Protein AF-A0A367YBI6-F1 (afdb_monomer)

Nearest PDB structures (foldseek):
  6e4q-assembly3_C  TM=6.231E-01  e=2.922E-01  Drosophila melanogaster
  6e4q-assembly1_A  TM=6.703E-01  e=4.943E-01  Drosophila melanogaster
  6e4r-assembly2_B  TM=6.337E-01  e=8.364E-01  Drosophila melanogaster
  6nqt-assembly3_F  TM=5.374E-01  e=5.210E-01  Homo sapiens
  8v9q-assembly1_B  TM=5.741E-01  e=9.292E-01  Mus musculus

Sequence (137 aa):
MLIKGTLNGERVTFVVVEEAIHLSNGIDDLHASKFTINHQGILENRYKYVGYKDDLMVLVQSRDEAISRWLLSGDRLYLQLQPRRIHFYDCLGQVSLTEQDECNEIMDIVITNSFELYPNTLDPTQPMVVSGALDEG

Mean predicted aligned error: 9.47 Å

pLDDT: mean 85.17, std 14.44, range [42.56, 97.75]

Solvent-accessible surface area (backbone atoms only — not comparable to full-atom values): 8093 Å² total; per-residue (Å²): 49,36,48,32,28,29,47,100,88,39,63,31,32,42,33,70,56,98,43,42,33,26,64,39,70,85,68,49,83,87,77,43,37,57,37,49,68,48,101,76,16,31,38,30,46,94,89,30,25,37,18,71,53,95,72,28,37,26,54,31,83,49,72,89,58,29,50,65,37,43,43,78,59,92,51,42,59,31,40,76,94,42,98,52,79,68,58,41,21,38,50,91,54,32,33,18,73,57,93,52,91,90,39,43,71,44,38,79,64,44,42,46,73,71,77,74,73,70,76,75,86,70,57,88,89,52,82,84,83,83,85,78,85,78,82,90,124

Secondary structure (DSSP, 8-state):
-EEEEEETTEEEEEEEETTEEEEEES--TTTSPPEEE-TTS-EEETTEEEEEETTEEEEES-GGGBPP-EEEETTEEEETTEEEEPPEEEETTEEESS--TT-EEEEEEEEE---------S-TTSPP---------

Structure (mmCIF, N/CA/C/O backbone):
data_AF-A0A367YBI6-F1
#
_entry.id   AF-A0A367YBI6-F1
#
loop_
_atom_site.group_PDB
_atom_site.id
_atom_site.type_symbol
_atom_site.label_atom_id
_atom_site.label_alt_id
_atom_site.label_comp_id
_atom_site.label_asym_id
_atom_site.label_entity_id
_atom_site.label_seq_id
_atom_site.pdbx_PDB_ins_code
_atom_site.Cartn_x
_atom_site.Cartn_y
_atom_site.Cartn_z
_atom_site.occupancy
_atom_site.B_iso_or_equiv
_atom_site.auth_seq_id
_atom_site.auth_comp_id
_atom_site.auth_asym_id
_atom_site.auth_atom_id
_atom_site.pdbx_PDB_model_num
ATOM 1 N N . MET A 1 1 ? 2.413 -6.679 8.882 1.00 90.62 1 MET A N 1
ATOM 2 C CA . MET A 1 1 ? 2.544 -7.308 7.553 1.00 90.62 1 MET A CA 1
ATOM 3 C C . MET A 1 1 ? 3.395 -6.447 6.638 1.00 90.62 1 MET A C 1
ATOM 5 O O . MET A 1 1 ? 3.359 -5.226 6.745 1.00 90.62 1 MET A O 1
ATOM 9 N N . LEU A 1 2 ? 4.162 -7.092 5.769 1.00 92.62 2 LEU A N 1
ATOM 10 C CA . LEU A 1 2 ? 4.959 -6.489 4.706 1.00 92.62 2 LEU A CA 1
ATOM 11 C C . LEU A 1 2 ? 4.247 -6.727 3.380 1.00 92.62 2 LEU A C 1
ATOM 13 O O . LEU A 1 2 ? 3.705 -7.813 3.186 1.00 92.62 2 LEU A O 1
ATOM 17 N N . ILE A 1 3 ? 4.268 -5.740 2.488 1.00 93.44 3 ILE A N 1
ATOM 18 C CA . ILE A 1 3 ? 3.690 -5.846 1.146 1.00 93.44 3 ILE A CA 1
ATOM 19 C C . ILE A 1 3 ? 4.829 -5.684 0.145 1.00 93.44 3 ILE A C 1
ATOM 21 O O . ILE A 1 3 ? 5.570 -4.698 0.181 1.00 93.44 3 ILE A O 1
ATOM 25 N N . LYS A 1 4 ? 5.001 -6.689 -0.707 1.00 94.25 4 LYS A N 1
ATOM 26 C CA . LYS A 1 4 ? 6.028 -6.740 -1.746 1.00 94.25 4 LYS A CA 1
ATOM 27 C C . LYS A 1 4 ? 5.386 -7.150 -3.057 1.00 94.25 4 LYS A C 1
ATOM 29 O O . LYS A 1 4 ? 4.344 -7.794 -3.042 1.00 94.25 4 LYS A O 1
ATOM 34 N N . GLY A 1 5 ? 6.023 -6.818 -4.164 1.00 94.19 5 GLY A N 1
ATOM 35 C CA . GLY A 1 5 ? 5.578 -7.211 -5.493 1.00 94.19 5 GLY A CA 1
ATOM 36 C C . GLY A 1 5 ? 6.731 -7.254 -6.479 1.00 94.19 5 GLY A C 1
ATOM 37 O O . GLY A 1 5 ? 7.902 -7.196 -6.091 1.00 94.19 5 GLY A O 1
ATOM 38 N N . THR A 1 6 ? 6.377 -7.331 -7.752 1.00 96.12 6 THR A N 1
ATOM 39 C CA . THR A 1 6 ? 7.295 -7.328 -8.883 1.00 96.12 6 THR A CA 1
ATOM 40 C C . THR A 1 6 ? 6.866 -6.255 -9.873 1.00 96.12 6 THR A C 1
ATOM 42 O O . THR A 1 6 ? 5.723 -6.245 -10.321 1.00 96.12 6 THR A O 1
ATOM 45 N N . LEU A 1 7 ? 7.783 -5.365 -10.234 1.00 96.25 7 LEU A N 1
ATOM 46 C CA . LEU A 1 7 ? 7.572 -4.311 -11.220 1.00 96.25 7 LEU A CA 1
ATOM 47 C C . LEU A 1 7 ? 8.681 -4.412 -12.265 1.00 96.25 7 LEU A C 1
ATOM 49 O O . LEU A 1 7 ? 9.855 -4.423 -11.909 1.00 96.25 7 LEU A O 1
ATOM 53 N N . ASN A 1 8 ? 8.325 -4.530 -13.547 1.00 93.06 8 ASN A N 1
ATOM 54 C CA . ASN A 1 8 ? 9.295 -4.666 -14.647 1.00 93.06 8 ASN A CA 1
ATOM 55 C C . ASN A 1 8 ? 10.344 -5.783 -14.431 1.00 93.06 8 ASN A C 1
ATOM 57 O O . ASN A 1 8 ? 11.489 -5.670 -14.860 1.00 93.06 8 ASN A O 1
ATOM 61 N N . GLY A 1 9 ? 9.951 -6.872 -13.760 1.00 92.81 9 GLY A N 1
ATOM 62 C CA . GLY A 1 9 ? 10.827 -8.007 -13.440 1.00 92.81 9 GLY A CA 1
ATOM 63 C C . GLY A 1 9 ? 11.709 -7.821 -12.199 1.00 92.81 9 GLY A C 1
ATOM 64 O O . GLY A 1 9 ? 12.430 -8.746 -11.830 1.00 92.81 9 GLY A O 1
ATOM 65 N N . GLU A 1 10 ? 11.634 -6.673 -11.526 1.00 94.69 10 GLU A N 1
ATOM 66 C CA . GLU A 1 10 ? 12.373 -6.392 -10.298 1.00 94.69 10 GLU A CA 1
ATOM 67 C C . GLU A 1 10 ? 11.475 -6.475 -9.066 1.00 94.69 10 GLU A C 1
ATOM 69 O O . GLU A 1 10 ? 10.308 -6.082 -9.084 1.00 94.69 10 GLU A O 1
ATOM 74 N N . ARG A 1 11 ? 12.031 -6.974 -7.958 1.00 94.75 11 ARG A N 1
ATOM 75 C CA . ARG A 1 11 ? 11.308 -7.048 -6.689 1.00 94.75 11 ARG A CA 1
ATOM 76 C C . ARG A 1 11 ? 11.222 -5.666 -6.042 1.00 94.75 11 ARG A C 1
ATOM 78 O O . ARG A 1 11 ? 12.246 -5.099 -5.664 1.00 94.75 11 ARG A O 1
ATOM 85 N N . VAL A 1 12 ? 9.994 -5.212 -5.812 1.00 95.88 12 VAL A N 1
ATOM 86 C CA . VAL A 1 12 ? 9.663 -3.955 -5.129 1.00 95.88 12 VAL A CA 1
ATOM 87 C C . VAL A 1 12 ? 9.076 -4.223 -3.745 1.00 95.88 12 VAL A C 1
ATOM 89 O O . VAL A 1 12 ? 8.345 -5.193 -3.525 1.00 95.88 12 VAL A O 1
ATOM 92 N N . THR A 1 13 ? 9.365 -3.333 -2.802 1.00 95.31 13 THR A N 1
ATOM 93 C CA . THR A 1 13 ? 8.780 -3.323 -1.458 1.00 95.31 13 THR A CA 1
ATOM 94 C C . THR A 1 13 ? 8.024 -2.020 -1.241 1.00 95.31 13 THR A C 1
ATOM 96 O O . THR A 1 13 ? 8.523 -0.949 -1.583 1.00 95.31 13 THR A O 1
ATOM 99 N N . PHE A 1 14 ? 6.838 -2.106 -0.639 1.00 95.56 14 PHE A N 1
ATOM 100 C CA . PHE A 1 14 ? 6.033 -0.936 -0.310 1.00 95.56 14 PHE A CA 1
ATOM 101 C C . PHE A 1 14 ? 6.656 -0.228 0.894 1.00 95.56 14 PHE A C 1
ATOM 103 O O . PHE A 1 14 ? 6.871 -0.835 1.952 1.00 95.56 14 PHE A O 1
AT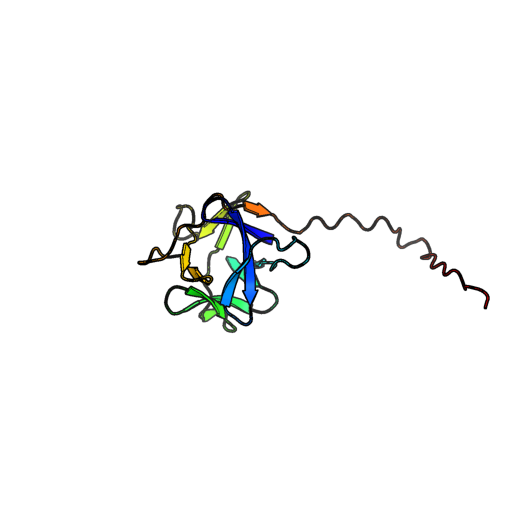OM 110 N N . VAL A 1 15 ? 6.925 1.064 0.743 1.00 95.94 15 VAL A N 1
ATOM 111 C CA . VAL A 1 15 ? 7.495 1.914 1.787 1.00 95.94 15 VAL A CA 1
ATOM 112 C C . VAL A 1 15 ? 6.728 3.216 1.917 1.00 95.94 15 VAL A C 1
ATOM 114 O O . VAL A 1 15 ? 6.200 3.747 0.955 1.00 95.94 15 VAL A O 1
ATOM 117 N N . VAL A 1 16 ? 6.657 3.733 3.131 1.00 96.31 16 VAL A N 1
ATOM 118 C CA . VAL A 1 16 ? 6.038 5.012 3.447 1.00 96.31 16 VAL A CA 1
ATOM 119 C C . VAL A 1 16 ? 7.142 6.046 3.550 1.00 96.31 16 VAL A C 1
ATOM 121 O O . VAL A 1 16 ? 8.036 5.915 4.391 1.00 96.31 16 VAL A O 1
ATOM 124 N N . VAL A 1 17 ? 7.040 7.085 2.730 1.00 94.62 17 VAL A N 1
ATOM 125 C CA . VAL A 1 17 ? 7.878 8.280 2.817 1.00 94.62 17 VAL 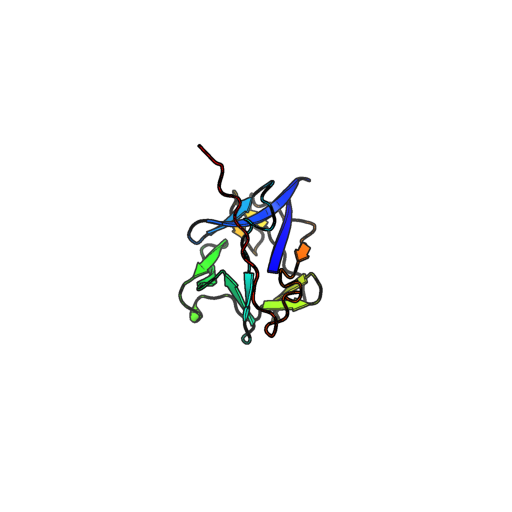A CA 1
ATOM 126 C C . VAL A 1 17 ? 6.944 9.443 3.111 1.00 94.62 17 VAL A C 1
ATOM 128 O O . VAL A 1 17 ? 6.036 9.723 2.336 1.00 94.62 17 VAL A O 1
ATOM 131 N N . GLU A 1 18 ? 7.136 10.069 4.274 1.00 93.06 18 GLU A N 1
ATOM 132 C CA . GLU A 1 18 ? 6.226 11.078 4.832 1.00 93.06 18 GLU A CA 1
ATOM 133 C C . GLU A 1 18 ? 4.788 10.553 4.992 1.00 93.06 18 GLU A C 1
ATOM 135 O O . GLU A 1 18 ? 4.457 9.929 6.006 1.00 93.06 18 GLU A O 1
ATOM 140 N N . GLU A 1 19 ? 3.938 10.799 3.997 1.00 95.38 19 GLU A N 1
ATOM 141 C CA . GLU A 1 19 ? 2.540 10.368 3.944 1.00 95.38 19 GLU A CA 1
ATOM 142 C C . GLU A 1 19 ? 2.209 9.588 2.669 1.00 95.38 19 GLU A C 1
ATOM 144 O O . GLU A 1 19 ? 1.134 9.009 2.586 1.00 95.38 19 GLU A O 1
ATOM 149 N N . ALA A 1 20 ? 3.110 9.518 1.693 1.00 96.06 20 ALA A N 1
ATOM 150 C CA . ALA A 1 20 ? 2.879 8.778 0.462 1.00 96.06 20 ALA A CA 1
ATOM 151 C C . ALA A 1 20 ? 3.373 7.332 0.588 1.00 96.06 20 ALA A C 1
ATOM 153 O O . ALA A 1 20 ? 4.351 7.039 1.289 1.00 96.06 20 ALA A O 1
ATOM 154 N N . ILE A 1 21 ? 2.688 6.416 -0.097 1.00 97.00 21 ILE A N 1
ATOM 155 C CA . ILE A 1 21 ? 3.123 5.026 -0.222 1.00 97.00 21 ILE A CA 1
ATOM 156 C C . ILE A 1 21 ? 3.871 4.890 -1.546 1.00 97.00 21 ILE A C 1
ATOM 158 O O . ILE A 1 21 ? 3.298 5.052 -2.618 1.00 97.00 21 ILE A O 1
ATOM 162 N N . HIS A 1 22 ? 5.156 4.582 -1.443 1.00 96.50 22 HIS A N 1
ATOM 163 C CA . HIS A 1 22 ? 6.100 4.438 -2.537 1.00 96.50 22 HIS A CA 1
ATOM 164 C C . HIS A 1 22 ? 6.559 2.993 -2.716 1.00 96.50 22 HIS A C 1
ATOM 166 O O . HIS A 1 22 ? 6.393 2.143 -1.834 1.00 96.50 22 HIS A O 1
ATOM 172 N N . LEU A 1 23 ? 7.216 2.739 -3.844 1.00 95.31 23 LEU A N 1
ATOM 173 C CA . LEU A 1 23 ? 7.951 1.507 -4.100 1.00 95.31 23 LEU A CA 1
ATOM 174 C C . LEU A 1 23 ? 9.451 1.723 -3.939 1.00 95.31 23 LEU A C 1
ATOM 176 O O . LEU A 1 23 ? 9.997 2.763 -4.300 1.00 95.31 23 LEU A O 1
ATOM 180 N N . SER A 1 24 ? 10.132 0.716 -3.402 1.00 94.69 24 SER A N 1
ATOM 181 C CA . SER A 1 24 ? 11.583 0.729 -3.285 1.00 94.69 24 SER A CA 1
ATOM 182 C C . SER A 1 24 ? 12.192 -0.634 -3.584 1.00 94.69 24 SER A C 1
ATOM 184 O O . SER A 1 24 ? 11.669 -1.671 -3.162 1.00 94.69 24 SER A O 1
ATOM 186 N N . ASN A 1 25 ? 13.329 -0.612 -4.279 1.00 93.06 25 ASN A N 1
ATOM 187 C CA . ASN A 1 25 ? 14.092 -1.795 -4.656 1.00 93.06 25 ASN A CA 1
ATOM 188 C C . ASN A 1 25 ? 15.194 -2.056 -3.627 1.00 93.06 25 ASN A C 1
ATOM 190 O O . ASN A 1 25 ? 15.879 -1.137 -3.181 1.00 93.06 25 ASN A O 1
ATOM 194 N N . GLY A 1 26 ? 15.382 -3.323 -3.255 1.00 85.81 26 GLY A N 1
ATOM 195 C CA . GLY A 1 26 ? 16.498 -3.744 -2.397 1.00 85.81 26 GLY A CA 1
ATOM 196 C C . GLY A 1 26 ? 16.372 -3.397 -0.909 1.00 85.81 26 GLY A C 1
ATOM 197 O O . GLY A 1 26 ? 17.319 -3.628 -0.163 1.00 85.81 26 GLY A O 1
ATOM 198 N N . ILE A 1 27 ? 15.223 -2.885 -0.453 1.00 89.75 27 ILE A N 1
ATOM 199 C CA . ILE A 1 27 ? 14.963 -2.689 0.979 1.00 89.75 27 ILE A CA 1
ATOM 200 C C . ILE A 1 27 ? 14.684 -4.033 1.656 1.00 89.75 27 ILE A C 1
ATOM 202 O O . ILE A 1 27 ? 13.817 -4.799 1.222 1.00 89.75 27 ILE A O 1
ATOM 206 N N . ASP A 1 28 ? 15.406 -4.294 2.745 1.00 87.88 28 ASP A N 1
ATOM 207 C CA . ASP A 1 28 ? 15.174 -5.456 3.595 1.00 87.88 28 ASP A CA 1
ATOM 208 C C . ASP A 1 28 ? 13.897 -5.323 4.448 1.00 87.88 28 ASP A C 1
ATOM 210 O O . ASP A 1 28 ? 13.320 -4.252 4.651 1.00 87.88 28 ASP A O 1
ATOM 214 N N . ASP A 1 29 ? 13.449 -6.453 4.981 1.00 88.94 29 ASP A N 1
ATOM 215 C CA . ASP A 1 29 ? 12.219 -6.584 5.763 1.00 88.94 29 ASP A CA 1
ATOM 216 C C . ASP A 1 29 ? 12.256 -5.762 7.067 1.00 88.94 29 ASP A C 1
ATOM 218 O O . ASP A 1 29 ? 11.215 -5.295 7.550 1.00 88.94 29 ASP A O 1
ATOM 222 N N . LEU A 1 30 ? 13.453 -5.539 7.624 1.00 85.75 30 LEU A N 1
ATOM 223 C CA . LEU A 1 30 ? 13.660 -4.754 8.839 1.00 85.75 30 LEU A CA 1
ATOM 224 C C . LEU A 1 30 ? 13.458 -3.258 8.584 1.00 85.75 30 LEU A C 1
ATOM 226 O O . LEU A 1 30 ? 12.926 -2.575 9.461 1.00 85.75 30 LEU A O 1
ATOM 230 N N . HIS A 1 31 ? 13.774 -2.754 7.395 1.00 87.25 31 HIS A N 1
ATOM 231 C CA . HIS A 1 31 ? 13.618 -1.344 7.025 1.00 87.25 31 HIS A CA 1
ATOM 232 C C . HIS A 1 31 ? 12.333 -1.053 6.234 1.00 87.25 31 HIS A C 1
ATOM 234 O O . HIS A 1 31 ? 11.881 0.090 6.199 1.00 87.25 31 HIS A O 1
ATOM 240 N N . ALA A 1 32 ? 11.682 -2.078 5.684 1.00 90.44 32 ALA A N 1
ATOM 241 C CA . ALA A 1 32 ? 10.410 -1.964 4.972 1.00 90.44 32 ALA A CA 1
ATOM 242 C C . ALA A 1 32 ? 9.276 -1.365 5.826 1.00 90.44 32 ALA A C 1
ATOM 244 O O . ALA A 1 32 ? 9.295 -1.427 7.059 1.00 90.44 32 ALA A O 1
ATOM 245 N N . SER A 1 33 ? 8.230 -0.825 5.199 1.00 94.62 33 SER A N 1
ATOM 246 C CA . SER A 1 33 ? 7.056 -0.360 5.942 1.00 94.62 33 SER A CA 1
ATOM 247 C C . SER A 1 33 ? 6.174 -1.517 6.400 1.00 94.62 33 SER A C 1
ATOM 249 O O . SER A 1 33 ? 5.883 -2.443 5.646 1.00 94.62 33 SER A O 1
ATOM 251 N N . LYS A 1 34 ? 5.741 -1.458 7.666 1.00 93.19 34 LYS A N 1
ATOM 252 C CA . LYS A 1 34 ? 4.891 -2.475 8.287 1.00 93.19 34 LYS A CA 1
ATOM 253 C C . LYS A 1 34 ? 3.471 -1.953 8.366 1.00 93.19 34 LYS A C 1
ATOM 255 O O . LYS A 1 34 ? 3.222 -0.934 9.005 1.00 93.19 34 LYS A O 1
ATOM 260 N N . PHE A 1 35 ? 2.567 -2.700 7.758 1.00 94.00 35 PHE A N 1
ATOM 261 C CA . PHE A 1 35 ? 1.145 -2.419 7.772 1.00 94.00 35 PHE A CA 1
ATOM 262 C C . PHE A 1 35 ? 0.408 -3.358 8.727 1.00 94.00 35 PHE A C 1
ATOM 264 O O . PHE A 1 35 ? 0.870 -4.470 9.003 1.00 94.00 35 PHE A O 1
ATOM 271 N N . THR A 1 36 ? -0.748 -2.945 9.218 1.00 93.56 36 THR A N 1
ATOM 272 C CA . THR A 1 36 ? -1.663 -3.776 10.013 1.00 93.56 36 THR A CA 1
ATOM 273 C C . THR 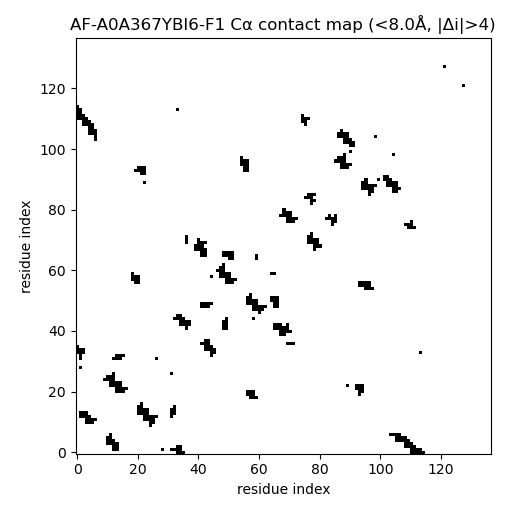A 1 36 ? -3.086 -3.560 9.536 1.00 93.56 36 THR A C 1
ATOM 275 O O . THR A 1 36 ? -3.396 -2.505 9.003 1.00 93.56 36 THR A O 1
ATOM 278 N N . ILE A 1 37 ? -3.959 -4.551 9.703 1.00 92.00 37 ILE A N 1
ATOM 279 C CA . ILE A 1 37 ? -5.401 -4.343 9.547 1.00 92.00 37 ILE A CA 1
ATOM 280 C C . ILE A 1 37 ? -6.009 -4.394 10.940 1.00 92.00 37 ILE A C 1
ATOM 282 O O . ILE A 1 37 ? -5.818 -5.376 11.658 1.00 92.00 37 ILE A O 1
ATOM 286 N N . ASN A 1 38 ? -6.710 -3.335 11.333 1.00 91.00 38 ASN A N 1
ATOM 287 C CA . ASN A 1 38 ? -7.362 -3.284 12.635 1.00 91.00 38 ASN A CA 1
ATOM 288 C C . ASN A 1 38 ? -8.677 -4.087 12.657 1.00 91.00 38 ASN A C 1
ATOM 290 O O . ASN A 1 38 ? -9.166 -4.573 11.637 1.00 91.00 38 ASN A O 1
ATOM 294 N N . HIS A 1 39 ? -9.295 -4.191 13.835 1.00 88.62 39 HIS A N 1
ATOM 295 C CA . HIS A 1 39 ? -10.552 -4.925 14.039 1.00 88.62 39 HIS A CA 1
ATOM 296 C C . HIS A 1 39 ? -11.749 -4.387 13.229 1.00 88.62 39 HIS A C 1
ATOM 298 O O . HIS A 1 39 ? -12.768 -5.063 13.126 1.00 88.62 39 HIS A O 1
ATOM 304 N N . GLN A 1 40 ? -11.644 -3.182 12.663 1.00 90.06 40 GLN A N 1
ATOM 305 C CA . GLN A 1 40 ? -12.664 -2.567 11.810 1.00 90.06 40 GLN A CA 1
ATOM 306 C C . GLN A 1 40 ? -12.368 -2.754 10.315 1.00 90.06 40 GLN A C 1
ATOM 308 O O . GLN A 1 40 ? -13.081 -2.209 9.472 1.00 90.06 40 GLN A O 1
ATOM 313 N N . GLY A 1 41 ? -11.320 -3.508 9.969 1.00 91.31 41 GLY A N 1
ATOM 314 C CA . GLY A 1 41 ? -10.910 -3.718 8.587 1.00 91.31 41 GLY A CA 1
ATOM 315 C C . GLY A 1 41 ? -10.258 -2.482 7.973 1.00 91.31 41 GLY A C 1
ATOM 316 O O . GLY A 1 41 ? -10.441 -2.228 6.790 1.00 91.31 41 GLY A O 1
ATOM 317 N N . ILE A 1 42 ? -9.555 -1.658 8.748 1.00 94.88 42 ILE A N 1
ATOM 318 C CA . ILE A 1 42 ? -8.822 -0.505 8.210 1.00 94.88 42 ILE A CA 1
ATOM 319 C C . ILE A 1 42 ? -7.342 -0.850 8.160 1.00 94.88 42 ILE A C 1
ATOM 321 O O . ILE A 1 42 ? -6.784 -1.329 9.148 1.00 94.88 42 ILE A O 1
ATOM 325 N N . LEU A 1 43 ? -6.734 -0.619 6.997 1.00 94.69 43 LEU A N 1
ATOM 326 C CA . LEU A 1 43 ? -5.305 -0.775 6.787 1.00 94.69 43 LEU A CA 1
ATOM 327 C C . LEU A 1 43 ? -4.566 0.414 7.412 1.00 94.69 43 LEU A C 1
ATOM 329 O O . LEU A 1 43 ? -4.913 1.567 7.179 1.00 94.69 43 LEU A O 1
ATOM 333 N N . GLU A 1 44 ? -3.547 0.130 8.206 1.00 95.56 44 GLU A N 1
ATOM 334 C CA . GLU A 1 44 ? -2.829 1.089 9.038 1.00 95.56 44 GLU A CA 1
ATOM 335 C C . GLU A 1 44 ? -1.326 0.980 8.818 1.00 95.56 44 GLU A C 1
ATOM 337 O O . GLU A 1 44 ? -0.802 -0.092 8.513 1.00 95.56 44 GLU A O 1
ATOM 342 N N . ASN A 1 45 ? -0.626 2.089 9.044 1.00 95.12 45 ASN A N 1
ATOM 343 C CA . ASN A 1 45 ? 0.821 2.128 9.190 1.00 95.12 45 ASN A CA 1
ATOM 344 C C . ASN A 1 45 ? 1.168 2.994 10.408 1.00 95.12 45 ASN A C 1
ATOM 346 O O . ASN A 1 45 ? 0.914 4.201 10.426 1.00 95.12 45 ASN A O 1
ATOM 350 N N . ARG A 1 46 ? 1.738 2.369 11.446 1.00 89.88 46 ARG A N 1
ATOM 351 C CA . ARG A 1 46 ? 2.002 2.985 12.760 1.00 89.88 46 ARG A CA 1
ATOM 352 C C . ARG A 1 46 ? 0.741 3.589 13.397 1.00 89.88 46 ARG A C 1
ATOM 354 O O . ARG A 1 46 ? -0.031 2.855 13.995 1.00 89.88 46 ARG A O 1
ATOM 361 N N . TYR A 1 47 ? 0.559 4.906 13.291 1.00 91.25 47 TYR A N 1
ATOM 362 C CA . TYR A 1 47 ? -0.531 5.666 13.919 1.00 91.25 47 TYR A CA 1
ATOM 363 C C . TYR A 1 47 ? -1.454 6.340 12.895 1.00 91.25 47 TYR A C 1
ATOM 365 O O . TYR A 1 47 ? -2.285 7.160 13.273 1.00 91.25 47 TYR A O 1
ATOM 373 N N . LYS A 1 48 ? -1.279 6.028 11.607 1.00 96.69 48 LYS A N 1
ATOM 374 C CA . LYS A 1 48 ? -2.070 6.575 10.504 1.00 96.69 48 LYS A CA 1
ATOM 375 C C . LYS A 1 48 ? -2.804 5.466 9.765 1.00 96.69 48 LYS A C 1
ATOM 377 O O . LYS A 1 48 ? -2.426 4.293 9.836 1.00 96.69 48 LYS A O 1
ATOM 382 N N . TYR A 1 49 ? -3.815 5.868 9.013 1.00 97.25 49 TYR A N 1
ATOM 383 C CA . TYR A 1 49 ? -4.648 4.980 8.214 1.00 97.25 49 TYR A CA 1
ATOM 384 C C . TYR A 1 49 ? -4.300 5.111 6.737 1.00 97.25 49 TYR A C 1
ATOM 386 O O . TYR A 1 49 ? -3.882 6.174 6.297 1.00 97.25 49 TYR A O 1
ATOM 394 N N . VAL A 1 50 ? -4.488 4.052 5.960 1.00 96.50 50 VAL A N 1
ATOM 395 C CA . VAL A 1 50 ? -4.358 4.115 4.504 1.00 96.50 50 VAL A CA 1
ATOM 396 C C . VAL A 1 50 ? -5.661 4.647 3.914 1.00 96.50 50 VAL A C 1
ATOM 398 O O . VAL A 1 50 ? -6.720 4.031 4.054 1.00 96.50 50 VAL A O 1
ATOM 401 N N . GLY A 1 51 ? -5.569 5.806 3.277 1.00 95.81 51 GLY A N 1
ATOM 402 C CA . GLY A 1 51 ? -6.641 6.496 2.577 1.00 95.81 51 GLY A CA 1
ATOM 403 C C . GLY A 1 51 ? -6.373 6.591 1.079 1.00 95.81 51 GLY A C 1
ATOM 404 O O . GLY A 1 51 ? -5.495 5.915 0.533 1.00 95.81 51 GLY A O 1
ATOM 405 N N . TYR A 1 52 ? -7.141 7.459 0.430 1.00 91.75 52 TYR A N 1
ATOM 406 C CA . TYR A 1 52 ? -7.029 7.734 -0.995 1.00 91.75 52 TYR A CA 1
ATOM 407 C C . TYR A 1 52 ? -7.067 9.236 -1.244 1.00 91.75 52 TYR A C 1
ATOM 409 O O . TYR A 1 52 ? -7.955 9.921 -0.733 1.00 91.75 52 TYR A O 1
ATOM 417 N N . LYS A 1 53 ? -6.118 9.750 -2.025 1.00 92.81 53 LYS A N 1
ATOM 418 C CA . LYS A 1 53 ? -6.091 11.153 -2.437 1.00 92.81 53 LYS A CA 1
ATOM 419 C C . LYS A 1 53 ? -5.528 11.255 -3.843 1.00 92.81 53 LYS A C 1
ATOM 421 O O . LYS A 1 53 ? -4.460 10.715 -4.092 1.00 92.81 53 LYS A O 1
ATOM 426 N N . ASP A 1 54 ? -6.247 11.950 -4.724 1.00 89.62 54 ASP A N 1
ATOM 427 C CA . ASP A 1 54 ? -5.851 12.153 -6.125 1.00 89.62 54 ASP A CA 1
ATOM 428 C C . ASP A 1 54 ? -5.450 10.836 -6.809 1.00 89.62 54 ASP A C 1
ATOM 430 O O . ASP A 1 54 ? -4.426 10.741 -7.473 1.00 89.62 54 ASP A O 1
ATOM 434 N N . ASP A 1 55 ? -6.251 9.796 -6.576 1.00 90.56 55 ASP A N 1
ATOM 435 C CA . ASP A 1 55 ? -6.033 8.434 -7.058 1.00 90.56 55 ASP A CA 1
ATOM 436 C C . ASP A 1 55 ? -4.780 7.698 -6.547 1.00 90.56 55 ASP A C 1
ATOM 438 O O . ASP A 1 55 ? -4.408 6.639 -7.050 1.00 90.56 55 ASP A O 1
ATOM 442 N N . LEU A 1 56 ? -4.149 8.204 -5.492 1.00 94.88 56 LEU A N 1
ATOM 443 C CA . LEU A 1 56 ? -2.961 7.611 -4.889 1.00 94.88 56 LEU A CA 1
ATOM 444 C C . LEU A 1 56 ? -3.248 7.141 -3.464 1.00 94.88 56 LEU A C 1
ATOM 446 O O . LEU A 1 56 ? -4.022 7.737 -2.706 1.00 94.88 56 LEU A O 1
ATOM 450 N N . MET A 1 57 ? -2.598 6.044 -3.085 1.00 95.75 57 MET A N 1
ATOM 451 C CA . MET A 1 57 ? -2.612 5.540 -1.722 1.00 95.75 57 MET A CA 1
ATOM 452 C C . MET A 1 57 ? -1.729 6.420 -0.840 1.00 95.75 57 MET A C 1
ATOM 454 O O . MET A 1 57 ? -0.517 6.532 -1.039 1.00 95.75 57 MET A O 1
ATOM 458 N N . VAL A 1 58 ? -2.339 6.994 0.191 1.00 97.31 58 VAL A N 1
ATOM 459 C CA . VAL A 1 58 ? -1.673 7.898 1.135 1.00 97.31 58 VAL A CA 1
ATOM 460 C C . VAL A 1 58 ? -2.010 7.526 2.573 1.00 97.31 58 VAL A C 1
ATOM 462 O O . VAL A 1 58 ? -2.993 6.835 2.843 1.00 97.31 58 VAL A O 1
ATOM 465 N N . LEU A 1 59 ? -1.200 7.989 3.516 1.00 97.75 59 LEU A N 1
ATOM 466 C CA . LEU A 1 59 ? -1.488 7.923 4.936 1.00 97.75 59 LEU A CA 1
ATOM 467 C C . LEU A 1 59 ? -2.279 9.151 5.375 1.00 97.75 59 LEU A C 1
ATOM 469 O O . LEU A 1 59 ? -1.808 10.278 5.259 1.00 97.75 59 LEU A O 1
ATOM 473 N N . VAL A 1 60 ? -3.443 8.915 5.965 1.00 97.25 60 VAL A N 1
ATOM 474 C CA . VAL A 1 60 ? -4.339 9.939 6.506 1.00 97.25 60 VAL A CA 1
ATOM 475 C C . VAL A 1 60 ? -4.416 9.848 8.028 1.00 97.25 60 VAL A C 1
ATOM 477 O O . VAL A 1 60 ? -4.217 8.786 8.628 1.00 97.25 60 VAL A O 1
ATOM 480 N N . GLN A 1 61 ? -4.694 10.984 8.668 1.00 95.50 61 GLN A N 1
ATOM 481 C CA . GLN A 1 61 ? -4.824 11.075 10.127 1.00 95.50 61 GLN A CA 1
ATOM 482 C C . GLN A 1 61 ? -6.227 10.705 10.606 1.00 95.50 61 GLN A C 1
ATOM 484 O O . GLN A 1 61 ? -6.388 10.120 11.677 1.00 95.50 61 GLN A O 1
ATOM 489 N N . SER A 1 62 ? -7.248 11.062 9.826 1.00 94.56 62 SER A N 1
ATOM 490 C CA . SER A 1 62 ? -8.634 10.779 10.172 1.00 94.56 62 SER A CA 1
ATOM 491 C C . SER A 1 62 ? -9.026 9.382 9.721 1.00 94.56 62 SER A C 1
ATOM 493 O O . SER A 1 62 ? -8.746 8.967 8.598 1.00 94.56 62 SER A O 1
ATOM 495 N N . ARG A 1 63 ? -9.743 8.669 10.589 1.00 93.12 63 ARG A N 1
ATOM 496 C CA . ARG A 1 63 ? -10.344 7.382 10.236 1.00 93.12 63 ARG A CA 1
ATOM 497 C C . ARG A 1 63 ? -11.416 7.532 9.154 1.00 93.12 63 ARG A C 1
ATOM 499 O O . ARG A 1 63 ? -11.588 6.619 8.356 1.00 93.12 63 ARG A O 1
ATOM 506 N N . ASP A 1 64 ? -12.107 8.667 9.118 1.00 93.69 64 ASP A N 1
ATOM 507 C CA . ASP A 1 64 ? -13.200 8.911 8.169 1.00 93.69 64 ASP A CA 1
ATOM 508 C C . ASP A 1 64 ? -12.695 9.085 6.727 1.00 93.69 64 ASP A C 1
ATOM 510 O O . ASP A 1 64 ? -13.451 8.904 5.777 1.00 93.69 64 ASP A O 1
ATOM 514 N N . GLU A 1 65 ? -11.405 9.385 6.564 1.00 94.44 65 GLU A N 1
ATOM 515 C CA . GLU A 1 65 ? -10.712 9.487 5.272 1.00 94.44 65 GLU A CA 1
ATOM 516 C C . GLU A 1 65 ? -10.062 8.157 4.849 1.00 94.44 65 GLU A C 1
ATOM 518 O O . GLU A 1 65 ? -9.493 8.043 3.761 1.00 94.44 65 GLU A O 1
ATOM 523 N N . ALA A 1 66 ? -10.107 7.140 5.714 1.00 95.38 66 ALA A N 1
ATOM 524 C CA . ALA A 1 66 ? -9.456 5.867 5.471 1.00 95.38 66 ALA A CA 1
ATOM 525 C C . ALA A 1 66 ? -10.280 4.969 4.545 1.00 95.38 66 ALA A C 1
ATOM 527 O O . ALA A 1 66 ? -11.510 4.893 4.619 1.00 95.38 66 ALA A O 1
ATOM 528 N N . ILE A 1 67 ? -9.579 4.173 3.740 1.00 92.06 67 ILE A N 1
ATOM 529 C CA . ILE A 1 67 ? -10.200 3.064 3.026 1.00 92.06 67 ILE A CA 1
ATOM 530 C C . ILE A 1 67 ? -10.533 1.989 4.065 1.00 92.06 67 ILE A C 1
ATOM 532 O O . ILE A 1 67 ? -9.656 1.487 4.773 1.00 92.06 67 ILE A O 1
ATOM 536 N N . SER A 1 68 ? -11.810 1.631 4.160 1.00 90.69 68 SER A N 1
ATOM 537 C CA . SER A 1 68 ? -12.300 0.624 5.103 1.00 90.69 68 SER A CA 1
ATOM 538 C C . SER A 1 68 ? -12.579 -0.715 4.423 1.00 90.69 68 SER A C 1
ATOM 540 O O . SER A 1 68 ? -12.664 -0.817 3.199 1.00 90.69 68 SER A O 1
ATOM 542 N N . ARG A 1 69 ? -12.782 -1.747 5.249 1.00 89.69 69 ARG A N 1
ATOM 543 C CA . ARG A 1 69 ? -13.123 -3.119 4.841 1.00 89.69 69 ARG A CA 1
ATOM 544 C C . ARG A 1 69 ? -12.011 -3.864 4.101 1.00 89.69 69 ARG A C 1
ATOM 546 O O . ARG A 1 69 ? -12.291 -4.741 3.284 1.00 89.69 69 ARG A O 1
ATOM 553 N N . TRP A 1 70 ? -10.764 -3.554 4.421 1.00 91.06 70 TRP A N 1
ATOM 554 C CA . TRP A 1 70 ? -9.624 -4.404 4.122 1.00 91.06 70 TRP A CA 1
ATOM 555 C C . TRP A 1 70 ? -9.756 -5.749 4.823 1.00 91.06 70 TRP A C 1
ATOM 557 O O . TRP A 1 70 ? -10.084 -5.835 6.008 1.00 91.06 70 TRP A O 1
ATOM 567 N N . LEU A 1 71 ? -9.449 -6.800 4.080 1.00 88.19 71 LEU A N 1
ATOM 568 C CA . LEU A 1 71 ? -9.391 -8.166 4.559 1.00 88.19 71 LEU A CA 1
ATOM 569 C C . LEU A 1 71 ? -8.110 -8.809 4.040 1.00 88.19 71 LEU A C 1
ATOM 571 O O . LEU A 1 71 ? -7.835 -8.776 2.842 1.00 88.19 71 LEU A O 1
ATOM 575 N N . LEU A 1 72 ? -7.357 -9.432 4.942 1.00 86.50 72 LEU A N 1
ATOM 576 C CA . LEU A 1 72 ? -6.261 -10.324 4.587 1.00 86.50 72 LEU A CA 1
ATOM 577 C C . LEU A 1 72 ? -6.778 -11.763 4.638 1.00 86.50 72 LEU A C 1
ATOM 579 O O . LEU A 1 72 ? -7.247 -12.217 5.681 1.00 86.50 72 LEU A O 1
ATOM 583 N N . SER A 1 73 ? -6.704 -12.478 3.518 1.00 82.94 73 SER A N 1
ATOM 584 C CA . SER A 1 73 ? -7.032 -13.903 3.449 1.00 82.94 73 SER A CA 1
ATOM 585 C C . SER A 1 73 ? -5.872 -14.649 2.799 1.00 82.94 73 SER A C 1
ATOM 587 O O . SER A 1 73 ? -5.560 -14.423 1.630 1.00 82.94 73 SER A O 1
ATOM 589 N N . GLY A 1 74 ? -5.198 -15.496 3.583 1.00 80.56 74 GLY A N 1
ATOM 590 C CA . GLY A 1 74 ? -3.919 -16.085 3.189 1.00 80.56 74 GLY A CA 1
ATOM 591 C C . GLY A 1 74 ? -2.849 -15.006 3.007 1.00 80.56 74 GLY A C 1
ATOM 592 O O . GLY A 1 74 ? -2.586 -14.227 3.921 1.00 80.56 74 GLY A O 1
ATOM 593 N N . ASP A 1 75 ? -2.269 -14.955 1.814 1.00 78.31 75 ASP A N 1
ATOM 594 C CA . AS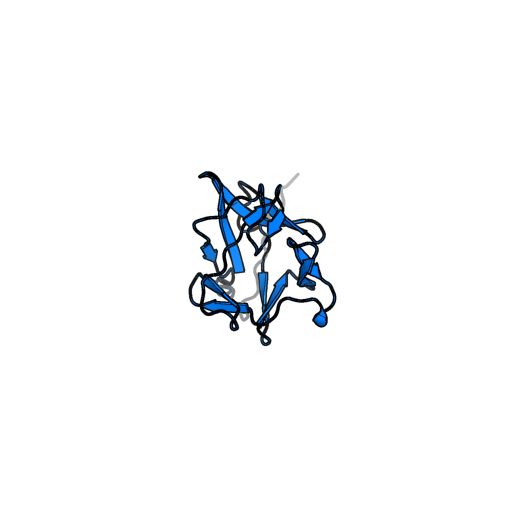P A 1 75 ? -1.242 -14.008 1.371 1.00 78.31 75 ASP A CA 1
ATOM 595 C C . ASP A 1 75 ? -1.807 -12.863 0.508 1.00 78.31 75 ASP A C 1
ATOM 597 O O . ASP A 1 75 ? -1.049 -12.169 -0.168 1.00 78.31 75 ASP A O 1
ATOM 601 N N . ARG A 1 76 ? -3.134 -12.662 0.503 1.00 80.75 76 ARG A N 1
ATOM 602 C CA . ARG A 1 76 ? -3.824 -11.718 -0.393 1.00 80.75 76 ARG A CA 1
ATOM 603 C C . ARG A 1 76 ? -4.680 -10.703 0.350 1.00 80.75 76 ARG A C 1
ATOM 605 O O . ARG A 1 76 ? -5.417 -11.053 1.275 1.00 80.75 76 ARG A O 1
ATOM 612 N N . LEU A 1 77 ? -4.631 -9.457 -0.124 1.00 85.94 77 LEU A N 1
ATOM 613 C CA . LEU A 1 77 ? -5.491 -8.363 0.323 1.00 85.94 77 LEU A CA 1
ATOM 614 C C . LEU A 1 77 ? -6.735 -8.225 -0.559 1.00 85.94 77 LEU A C 1
ATOM 616 O O . LEU A 1 77 ? -6.672 -8.316 -1.787 1.00 85.94 77 LEU A O 1
ATOM 620 N N . TYR A 1 78 ? -7.858 -7.968 0.102 1.00 84.56 78 TYR A N 1
ATOM 621 C CA . TYR A 1 78 ? -9.178 -7.790 -0.489 1.00 84.5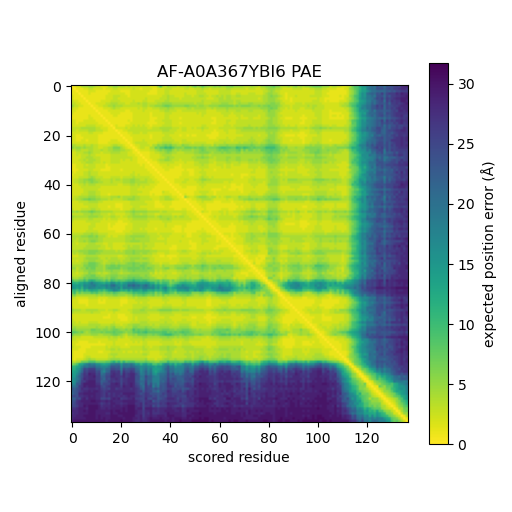6 78 TYR A CA 1
ATOM 622 C C . TYR A 1 78 ? -9.886 -6.594 0.138 1.00 84.56 78 TYR A C 1
ATOM 624 O O . TYR A 1 78 ? -9.658 -6.274 1.305 1.00 84.56 78 TYR A O 1
ATOM 632 N N . LEU A 1 79 ? -10.794 -5.979 -0.617 1.00 85.19 79 LEU A N 1
ATOM 633 C CA . LEU A 1 79 ? -11.790 -5.058 -0.081 1.00 85.19 79 LEU A CA 1
ATOM 634 C C . LEU A 1 79 ? -13.114 -5.813 -0.010 1.00 85.19 79 LEU A C 1
ATOM 636 O O . LEU A 1 79 ? -13.609 -6.264 -1.031 1.00 85.19 79 LEU A O 1
ATOM 640 N N . GLN A 1 80 ? -13.723 -5.959 1.167 1.00 73.62 80 GLN A N 1
ATOM 641 C CA . GLN A 1 80 ? -14.914 -6.804 1.374 1.00 73.62 80 GLN A CA 1
ATOM 642 C C . GLN A 1 80 ? -16.092 -6.470 0.436 1.00 73.62 80 GLN A C 1
ATOM 644 O O . GLN A 1 80 ? -16.921 -7.329 0.147 1.00 73.62 80 GLN A O 1
ATOM 649 N N . LEU A 1 81 ? -16.179 -5.222 -0.037 1.00 69.00 81 LEU A N 1
ATOM 650 C CA . LEU A 1 81 ? -17.196 -4.769 -0.993 1.00 69.00 81 LEU A CA 1
ATOM 651 C C . LEU A 1 81 ? -16.951 -5.242 -2.434 1.00 69.00 81 LEU A C 1
ATOM 653 O O . LEU A 1 81 ? -17.844 -5.127 -3.271 1.00 69.00 81 LEU A O 1
ATOM 657 N N . GLN A 1 82 ? -15.772 -5.786 -2.723 1.00 65.62 82 GLN A N 1
ATOM 658 C CA . GLN A 1 82 ? -15.389 -6.328 -4.015 1.00 65.62 82 GLN A CA 1
ATOM 659 C C . GLN A 1 82 ? -14.708 -7.690 -3.810 1.00 65.62 82 GLN A C 1
ATOM 661 O O . GLN A 1 82 ? -13.559 -7.753 -3.385 1.00 65.62 82 GLN A O 1
ATOM 666 N N . PRO A 1 83 ? -15.347 -8.815 -4.171 1.00 59.28 83 PRO A N 1
ATOM 667 C CA . PRO A 1 83 ? -14.735 -10.142 -4.038 1.00 59.28 83 PRO A CA 1
ATOM 668 C C . PRO A 1 83 ? -13.565 -10.376 -5.017 1.00 59.28 83 PRO A C 1
ATOM 670 O O . PRO A 1 83 ? -13.080 -11.499 -5.150 1.00 59.28 83 PRO A O 1
ATOM 673 N N . ARG A 1 84 ? -13.131 -9.341 -5.746 1.00 67.75 84 ARG A N 1
ATOM 674 C CA . ARG A 1 84 ? -12.024 -9.399 -6.697 1.00 67.75 84 ARG A CA 1
ATOM 675 C C . ARG A 1 84 ? -10.716 -9.074 -5.983 1.00 67.75 84 ARG A C 1
ATOM 677 O O . ARG A 1 84 ? -10.690 -8.339 -5.000 1.00 67.75 84 ARG A O 1
ATOM 684 N N . ARG A 1 85 ? -9.636 -9.674 -6.480 1.00 72.38 85 ARG A N 1
ATOM 685 C CA . ARG A 1 85 ? -8.274 -9.367 -6.041 1.00 72.38 85 ARG A CA 1
ATOM 686 C C . ARG A 1 85 ? -8.027 -7.866 -6.232 1.00 72.38 85 ARG A C 1
ATOM 688 O O . ARG A 1 85 ? -8.430 -7.319 -7.254 1.00 72.38 85 ARG A O 1
ATOM 695 N N . ILE A 1 86 ? -7.384 -7.231 -5.258 1.00 85.25 86 ILE A N 1
ATOM 696 C CA . ILE A 1 86 ? -6.916 -5.853 -5.406 1.00 85.25 86 ILE A CA 1
ATOM 697 C C . ILE A 1 86 ? -5.697 -5.853 -6.323 1.00 85.25 86 ILE A C 1
ATOM 699 O O . ILE A 1 86 ? -4.778 -6.651 -6.130 1.00 85.25 86 ILE A O 1
ATOM 703 N N . HIS A 1 87 ? -5.708 -4.948 -7.291 1.00 91.00 87 HIS A N 1
ATOM 704 C CA . HIS A 1 87 ? -4.564 -4.650 -8.135 1.00 91.00 87 HIS A CA 1
ATOM 705 C C . HIS A 1 87 ? -3.897 -3.383 -7.603 1.00 91.00 87 HIS A C 1
ATOM 707 O O . HIS A 1 87 ? -4.580 -2.464 -7.147 1.00 91.00 87 HIS A O 1
ATOM 713 N N . PHE A 1 88 ? -2.569 -3.372 -7.610 1.00 94.38 88 PHE A N 1
ATOM 714 C CA . PHE A 1 88 ? -1.779 -2.209 -7.232 1.00 94.38 88 PHE A CA 1
ATOM 715 C C . PHE A 1 88 ? -1.020 -1.731 -8.458 1.00 94.38 88 PHE A C 1
ATOM 717 O O . PHE A 1 88 ? -0.543 -2.552 -9.241 1.00 94.38 88 PHE A O 1
ATOM 724 N N . TYR A 1 89 ? -0.883 -0.422 -8.593 1.00 96.56 89 TYR A N 1
ATOM 725 C CA . TYR A 1 89 ? -0.225 0.204 -9.731 1.00 96.56 89 TYR A CA 1
ATOM 726 C C . TYR A 1 89 ? 0.869 1.147 -9.240 1.00 96.56 89 TYR A C 1
ATOM 728 O O . TYR A 1 89 ? 0.698 1.820 -8.227 1.00 96.56 89 TYR A O 1
ATOM 736 N N . ASP A 1 90 ? 1.992 1.174 -9.948 1.00 96.44 90 ASP A N 1
ATOM 737 C CA . ASP A 1 90 ? 3.046 2.167 -9.795 1.00 96.44 90 ASP A CA 1
ATOM 738 C C . ASP A 1 90 ? 2.761 3.361 -10.704 1.00 96.44 90 ASP A C 1
ATOM 740 O O . ASP A 1 90 ? 2.802 3.236 -11.927 1.00 96.44 90 ASP A O 1
ATOM 744 N N . CYS A 1 91 ? 2.496 4.508 -10.096 1.00 95.31 91 CYS A N 1
ATOM 745 C CA . CYS A 1 91 ? 2.239 5.783 -10.741 1.00 95.31 91 CYS A CA 1
ATOM 746 C C . CYS A 1 91 ? 3.379 6.741 -10.388 1.00 95.31 9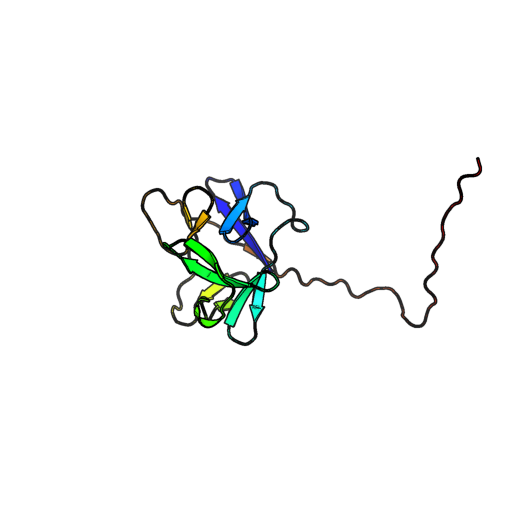1 CYS A C 1
ATOM 748 O O . CYS A 1 91 ? 3.328 7.455 -9.385 1.00 95.31 91 CYS A O 1
ATOM 750 N N . LEU A 1 92 ? 4.449 6.712 -11.191 1.00 91.56 92 LEU A N 1
ATOM 751 C CA . LEU A 1 92 ? 5.659 7.524 -10.990 1.00 91.56 92 LEU A CA 1
ATOM 752 C C . LEU A 1 92 ? 6.291 7.332 -9.594 1.00 91.56 92 LEU A C 1
ATOM 754 O O . LEU A 1 92 ? 6.705 8.292 -8.940 1.00 91.56 92 LEU A O 1
ATOM 758 N N . GLY A 1 93 ? 6.369 6.083 -9.127 1.00 91.62 93 GLY A N 1
ATOM 759 C CA . GLY A 1 93 ? 6.957 5.725 -7.838 1.00 91.62 93 GLY A CA 1
ATOM 760 C C . GLY A 1 93 ? 5.990 5.784 -6.657 1.00 91.62 93 GLY A C 1
ATOM 761 O O . GLY A 1 93 ? 6.422 5.497 -5.538 1.00 91.62 93 GLY A O 1
ATOM 762 N N . GLN A 1 94 ? 4.727 6.172 -6.862 1.00 95.44 94 GLN A N 1
ATOM 763 C CA . GLN A 1 94 ? 3.663 6.139 -5.853 1.00 95.44 94 GLN A CA 1
ATOM 764 C C . GLN A 1 94 ? 2.643 5.050 -6.168 1.00 95.44 94 GLN A C 1
ATOM 766 O O . GLN A 1 94 ? 2.387 4.732 -7.323 1.00 95.44 94 GLN A O 1
ATOM 771 N N . VAL A 1 95 ? 2.045 4.475 -5.131 1.00 96.12 95 VAL A N 1
ATOM 772 C CA . VAL A 1 95 ? 1.123 3.351 -5.288 1.00 96.12 95 VAL A CA 1
ATOM 773 C C . VAL A 1 95 ? -0.310 3.842 -5.492 1.00 96.12 95 VAL A C 1
ATOM 775 O O . VAL A 1 95 ? -0.819 4.616 -4.686 1.00 96.12 95 VAL A O 1
ATOM 778 N N . SER A 1 96 ? -0.995 3.311 -6.504 1.00 95.25 96 SER A N 1
ATOM 779 C CA . SER A 1 96 ? -2.436 3.470 -6.735 1.00 95.25 96 SER A CA 1
ATOM 780 C C . SER A 1 96 ? -3.185 2.135 -6.624 1.00 95.25 96 SER A C 1
ATOM 782 O O . SER A 1 96 ? -2.598 1.057 -6.749 1.00 95.25 96 SER A O 1
ATOM 784 N N . LEU A 1 97 ? -4.500 2.212 -6.393 1.00 91.31 97 LEU A N 1
ATOM 785 C CA . LEU A 1 97 ? -5.440 1.084 -6.481 1.00 91.31 97 LEU A CA 1
ATOM 786 C C . LEU A 1 97 ? -6.261 1.095 -7.777 1.00 91.31 97 LEU A C 1
ATOM 788 O O . LEU A 1 97 ? -7.033 0.166 -8.019 1.00 91.31 97 LEU A O 1
ATOM 792 N N . THR A 1 98 ? -6.133 2.145 -8.587 1.00 90.75 98 THR A N 1
ATOM 793 C CA . THR A 1 98 ? -6.828 2.288 -9.866 1.00 90.75 98 THR A CA 1
ATOM 794 C C . THR A 1 98 ? -5.827 2.323 -11.003 1.00 90.75 98 THR A C 1
ATOM 796 O O . THR A 1 98 ? -4.767 2.928 -10.888 1.00 90.75 98 THR A O 1
ATOM 799 N N . GLU A 1 99 ? -6.191 1.704 -12.119 1.00 90.56 99 GLU A N 1
ATOM 800 C CA . GLU A 1 99 ? -5.441 1.833 -13.361 1.00 90.56 99 GLU A CA 1
ATOM 801 C C . GLU A 1 99 ? -5.560 3.269 -13.888 1.00 90.56 99 GLU A C 1
ATOM 803 O O . GLU A 1 99 ? -6.664 3.813 -13.976 1.00 90.56 99 GLU A O 1
ATOM 808 N N . GLN A 1 100 ? -4.425 3.874 -14.231 1.00 88.81 100 GLN A N 1
ATOM 809 C CA . GLN A 1 100 ? -4.347 5.191 -14.858 1.00 88.81 100 GLN A CA 1
ATOM 810 C C . GLN A 1 100 ? -3.336 5.156 -16.004 1.00 88.81 100 GLN A C 1
ATOM 812 O O . GLN A 1 100 ? -2.484 4.264 -16.067 1.00 88.81 100 GLN A O 1
ATOM 817 N N . ASP A 1 101 ? -3.414 6.151 -16.886 1.00 88.06 101 ASP A N 1
ATOM 818 C CA . ASP A 1 101 ? -2.424 6.338 -17.942 1.00 88.06 101 ASP A CA 1
ATOM 819 C C . ASP A 1 101 ? -1.023 6.499 -17.329 1.00 88.06 101 ASP A C 1
ATOM 821 O O . ASP A 1 101 ? -0.848 7.175 -16.319 1.00 88.06 101 ASP A O 1
ATOM 825 N N . GLU A 1 102 ? -0.026 5.865 -17.949 1.00 88.62 102 GLU A N 1
ATOM 826 C CA . GLU A 1 102 ? 1.383 5.870 -17.512 1.00 88.62 102 GLU A CA 1
ATOM 827 C C . GLU A 1 102 ? 1.684 5.121 -16.199 1.00 88.62 102 GLU A C 1
ATOM 829 O O . GLU A 1 102 ? 2.851 5.040 -15.805 1.00 88.62 102 GLU A O 1
ATOM 834 N N . CYS A 1 103 ? 0.687 4.501 -15.560 1.00 94.81 103 CYS A N 1
ATOM 835 C CA . CYS A 1 103 ? 0.916 3.624 -14.416 1.00 94.81 103 CYS A CA 1
ATOM 836 C C . CYS A 1 103 ? 1.141 2.169 -14.838 1.00 94.81 103 CYS A C 1
ATOM 838 O O . CYS A 1 103 ? 0.526 1.664 -15.776 1.00 94.81 103 CYS A O 1
ATOM 840 N N . ASN A 1 104 ? 2.003 1.464 -14.109 1.00 96.19 104 ASN A N 1
ATOM 841 C CA . ASN A 1 104 ? 2.334 0.067 -14.388 1.00 96.19 104 ASN A CA 1
ATOM 842 C C . ASN A 1 104 ? 1.790 -0.844 -13.290 1.00 96.19 104 ASN A C 1
ATOM 844 O O . ASN A 1 104 ? 1.975 -0.568 -12.107 1.00 96.19 104 ASN A O 1
ATOM 848 N N . GLU A 1 105 ? 1.144 -1.949 -13.658 1.00 96.00 105 GLU A N 1
ATOM 849 C CA . GLU A 1 105 ? 0.658 -2.914 -12.670 1.00 96.00 105 GLU A CA 1
ATOM 850 C C . GLU A 1 105 ? 1.825 -3.566 -11.912 1.00 96.00 105 GLU A C 1
ATOM 852 O O . GLU A 1 105 ? 2.816 -4.015 -12.495 1.00 96.00 105 GLU A O 1
ATOM 857 N N . ILE A 1 106 ? 1.686 -3.641 -10.589 1.00 95.88 106 ILE A N 1
ATOM 858 C CA . ILE A 1 106 ? 2.609 -4.342 -9.706 1.00 95.88 106 ILE A CA 1
ATOM 859 C C . ILE A 1 106 ? 2.153 -5.798 -9.606 1.00 95.88 106 ILE A C 1
ATOM 861 O O . ILE A 1 106 ? 1.124 -6.124 -9.008 1.00 95.88 106 ILE A O 1
ATOM 865 N N . MET A 1 107 ? 2.955 -6.685 -10.176 1.00 94.25 107 MET A N 1
ATOM 866 C CA . MET A 1 107 ? 2.672 -8.112 -10.283 1.00 94.25 107 MET A CA 1
ATOM 867 C C . MET A 1 107 ? 3.131 -8.879 -9.042 1.00 94.25 107 MET A C 1
ATOM 869 O O . MET A 1 107 ? 3.859 -8.358 -8.198 1.00 94.25 107 MET A O 1
ATOM 873 N N . ASP A 1 108 ? 2.715 -10.145 -8.938 1.00 91.62 108 ASP A N 1
ATOM 874 C CA . ASP A 1 108 ? 3.209 -11.106 -7.941 1.00 91.62 108 ASP A CA 1
ATOM 875 C C . ASP A 1 108 ? 3.249 -10.550 -6.512 1.00 91.62 108 ASP A C 1
ATOM 877 O O . ASP A 1 108 ? 4.245 -10.671 -5.796 1.00 91.62 108 ASP A O 1
ATOM 881 N N . ILE A 1 109 ? 2.152 -9.902 -6.109 1.00 92.44 109 ILE A N 1
ATOM 882 C CA . ILE A 1 109 ? 2.021 -9.330 -4.771 1.00 92.44 109 ILE A CA 1
ATOM 883 C C . ILE A 1 109 ? 2.133 -10.442 -3.726 1.00 92.44 109 ILE A C 1
ATOM 885 O O . ILE A 1 109 ? 1.330 -11.376 -3.705 1.00 92.44 109 ILE A O 1
ATOM 889 N N . VAL A 1 110 ? 3.109 -10.298 -2.832 1.00 89.81 110 VAL A N 1
ATOM 890 C CA . VAL A 1 110 ? 3.347 -11.168 -1.682 1.00 89.81 110 VAL A CA 1
ATOM 891 C C . VAL A 1 110 ? 3.135 -10.361 -0.412 1.00 89.81 110 VAL A C 1
ATOM 893 O O . VAL A 1 110 ? 3.806 -9.348 -0.182 1.00 89.81 110 VAL A O 1
ATOM 896 N N . ILE A 1 111 ? 2.231 -10.839 0.443 1.00 90.31 111 ILE A N 1
ATOM 897 C CA . ILE A 1 111 ? 1.996 -10.260 1.762 1.00 90.31 111 ILE A CA 1
ATOM 898 C C . ILE A 1 111 ? 2.489 -11.225 2.831 1.00 90.31 111 ILE A C 1
ATOM 900 O O . ILE A 1 111 ? 1.910 -12.286 3.055 1.00 90.31 111 ILE A O 1
ATOM 904 N N . THR A 1 112 ? 3.552 -10.832 3.526 1.00 85.94 112 THR A N 1
ATOM 905 C CA . THR A 1 112 ? 4.108 -11.617 4.630 1.00 85.94 112 THR A CA 1
ATOM 906 C C . THR A 1 112 ? 3.645 -11.022 5.944 1.00 85.94 112 THR A C 1
ATOM 908 O O . THR A 1 112 ? 3.862 -9.836 6.221 1.00 85.94 112 THR A O 1
ATOM 911 N N . ASN A 1 113 ? 3.019 -11.829 6.798 1.00 72.31 113 ASN A N 1
ATOM 912 C CA . ASN A 1 113 ? 2.693 -11.359 8.131 1.00 72.31 113 ASN A CA 1
ATOM 913 C C . ASN A 1 113 ? 3.978 -11.289 8.967 1.00 72.31 113 ASN A C 1
ATOM 915 O O . ASN A 1 113 ? 4.593 -12.302 9.262 1.00 72.31 113 ASN A O 1
ATOM 919 N N . SER A 1 114 ? 4.400 -10.085 9.343 1.00 61.16 114 SER A N 1
ATOM 920 C CA . SER A 1 114 ? 5.663 -9.826 10.047 1.00 61.16 114 SER A CA 1
ATOM 921 C C . SER A 1 114 ? 5.622 -10.183 11.542 1.00 61.16 114 SER A C 1
ATOM 923 O O . SER A 1 114 ? 6.438 -9.682 12.308 1.00 61.16 114 SER A O 1
ATOM 925 N N . PHE A 1 115 ? 4.657 -11.001 11.972 1.00 49.22 115 PHE A N 1
ATOM 926 C CA . PHE A 1 115 ? 4.529 -11.490 13.345 1.00 49.22 115 PHE A CA 1
ATOM 927 C C . PHE A 1 115 ? 4.998 -12.945 13.439 1.00 49.22 115 PHE A C 1
ATOM 929 O O . PHE A 1 115 ? 4.238 -13.822 13.832 1.00 49.22 115 PHE A O 1
ATOM 936 N N . GLU A 1 116 ? 6.262 -13.201 13.119 1.00 43.44 116 GLU A N 1
ATOM 937 C CA . GLU A 1 116 ? 6.990 -14.252 13.829 1.00 43.44 116 GLU A CA 1
ATOM 938 C C . GLU A 1 116 ? 7.811 -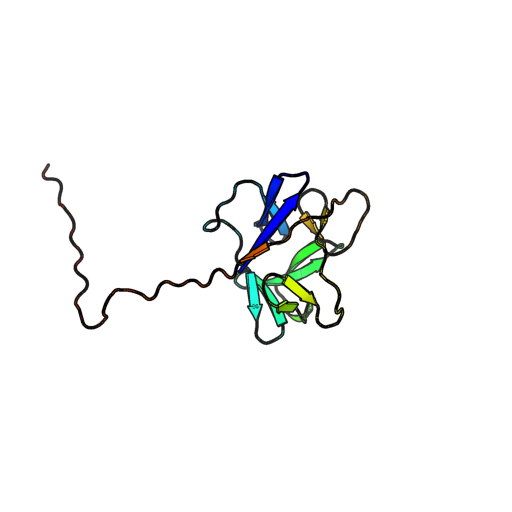13.563 14.917 1.00 43.44 116 GLU A C 1
ATOM 940 O O . GLU A 1 116 ? 9.003 -13.297 14.777 1.00 43.44 116 GLU A O 1
ATOM 945 N N . LEU A 1 117 ? 7.141 -13.208 16.017 1.00 43.50 117 LEU A N 1
ATOM 946 C CA . LEU A 1 117 ? 7.857 -13.093 17.278 1.00 43.50 117 LEU A CA 1
ATOM 947 C C . LEU A 1 117 ? 8.264 -14.521 17.624 1.00 43.50 117 LEU A C 1
ATOM 949 O O . LEU A 1 117 ? 7.421 -15.316 18.043 1.00 43.50 117 LEU A O 1
ATOM 953 N N . TYR A 1 118 ? 9.536 -14.858 17.423 1.00 42.56 118 TYR A N 1
ATOM 954 C CA . TYR A 1 118 ? 10.093 -16.023 18.094 1.00 42.56 118 TYR A CA 1
ATOM 955 C C . TYR A 1 118 ? 9.737 -15.894 19.582 1.00 42.56 118 TYR A C 1
ATOM 957 O O . TYR A 1 118 ? 9.907 -14.803 20.143 1.00 42.56 118 TYR A O 1
ATOM 965 N N . PRO A 1 119 ? 9.192 -16.943 20.223 1.00 45.72 119 PRO A N 1
ATOM 966 C CA . PRO A 1 119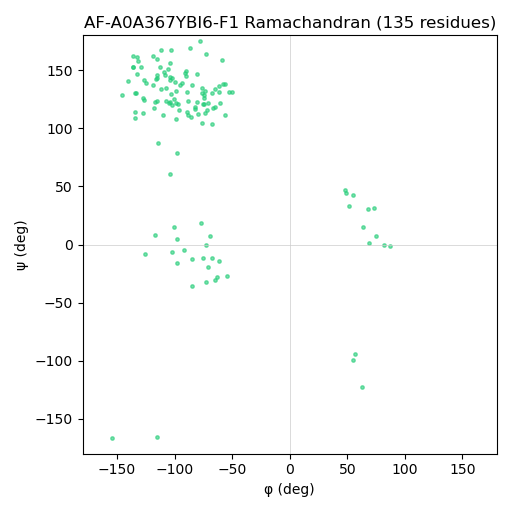 ? 8.981 -16.900 21.659 1.00 45.72 119 PRO A CA 1
ATOM 967 C C . PRO A 1 119 ? 10.306 -16.511 22.310 1.00 45.72 119 PRO A C 1
ATOM 969 O O . PRO A 1 119 ? 11.355 -17.050 21.955 1.00 45.72 119 PRO A O 1
ATOM 972 N N . ASN A 1 120 ? 10.261 -15.536 23.218 1.00 46.25 120 ASN A N 1
ATOM 973 C CA . ASN A 1 120 ? 11.437 -15.132 23.971 1.00 46.25 120 ASN A CA 1
ATOM 974 C C . ASN A 1 120 ? 11.961 -16.395 24.674 1.00 46.25 120 ASN A C 1
ATOM 976 O O . ASN A 1 120 ? 11.278 -16.945 25.534 1.00 46.25 120 ASN A O 1
ATOM 980 N N . THR A 1 121 ? 13.130 -16.903 24.277 1.00 59.53 121 THR A N 1
ATOM 981 C CA . THR A 1 121 ? 13.729 -18.110 24.880 1.00 59.53 121 THR A CA 1
ATOM 982 C C . THR A 1 121 ? 14.284 -17.833 26.278 1.00 59.53 121 THR A C 1
ATOM 984 O O . THR A 1 121 ? 14.841 -18.722 26.915 1.00 59.53 121 THR A O 1
ATOM 987 N N . LEU A 1 122 ? 14.171 -16.586 26.740 1.00 61.69 122 LEU A N 1
ATOM 988 C CA . LEU A 1 122 ? 14.542 -16.145 28.071 1.00 61.69 122 LEU A CA 1
ATOM 989 C C . LEU A 1 122 ? 13.439 -16.523 29.063 1.00 61.69 122 LEU A C 1
ATOM 991 O O . LEU A 1 122 ? 12.336 -15.980 29.026 1.00 61.69 122 LEU A O 1
ATOM 995 N N . ASP A 1 123 ? 13.765 -17.449 29.957 1.00 67.56 123 ASP A N 1
ATOM 996 C CA . ASP A 1 123 ? 12.947 -17.797 31.111 1.00 67.56 123 ASP A CA 1
ATOM 997 C C . ASP A 1 123 ? 12.898 -16.602 32.088 1.00 67.56 123 ASP A C 1
ATOM 999 O O . ASP A 1 123 ? 13.940 -16.220 32.625 1.00 67.56 123 ASP A O 1
ATOM 1003 N N . PRO A 1 124 ? 11.722 -16.000 32.353 1.00 61.59 124 PRO A N 1
ATOM 1004 C CA . PRO A 1 124 ? 11.597 -14.848 33.247 1.00 61.59 124 PRO A CA 1
ATOM 1005 C C . PRO A 1 124 ? 11.892 -15.185 34.716 1.00 61.59 124 PRO A C 1
ATOM 1007 O O . PRO A 1 124 ? 12.008 -14.276 35.537 1.00 61.59 124 PRO A O 1
ATOM 1010 N N . THR A 1 125 ? 11.995 -16.470 35.066 1.00 74.75 125 THR A N 1
ATOM 1011 C CA . THR A 1 125 ? 12.402 -16.914 36.406 1.00 74.75 125 THR A CA 1
ATOM 1012 C C . THR A 1 125 ? 13.917 -16.981 36.572 1.00 74.75 125 THR A C 1
ATOM 1014 O O . THR A 1 125 ? 14.406 -17.075 37.700 1.00 74.75 125 THR A O 1
ATOM 1017 N N . GLN A 1 126 ? 14.669 -16.886 35.471 1.00 73.06 126 GLN A N 1
ATOM 1018 C CA . GLN A 1 126 ? 16.122 -16.868 35.498 1.00 73.06 126 GLN A CA 1
ATOM 1019 C C . GLN A 1 126 ? 16.634 -15.427 35.406 1.00 73.06 126 GLN A C 1
ATOM 1021 O O . GLN A 1 126 ? 16.185 -14.654 34.557 1.00 73.06 126 GLN A O 1
ATOM 1026 N N . PRO A 1 127 ? 17.582 -15.031 36.272 1.00 66.31 127 PRO A N 1
ATOM 1027 C CA . PRO A 1 127 ? 18.206 -13.725 36.163 1.00 66.31 127 PRO A CA 1
ATOM 1028 C C . PRO A 1 127 ? 18.926 -13.611 34.815 1.00 66.31 127 PRO A C 1
ATOM 1030 O O . PRO A 1 127 ? 19.699 -14.486 34.426 1.00 66.31 127 PRO A O 1
ATOM 1033 N N . MET A 1 128 ? 18.679 -12.512 34.104 1.00 69.38 128 MET A N 1
ATOM 1034 C CA . MET A 1 128 ? 19.379 -12.200 32.862 1.00 69.38 128 MET A CA 1
ATOM 1035 C C . MET A 1 128 ? 20.863 -11.961 33.167 1.00 69.38 128 MET A C 1
ATOM 1037 O O . MET A 1 128 ? 21.208 -11.039 33.906 1.00 69.38 128 MET A O 1
ATOM 1041 N N . VAL A 1 129 ? 21.745 -12.788 32.602 1.00 70.56 129 VAL A N 1
ATOM 1042 C CA . VAL A 1 129 ? 23.196 -12.603 32.731 1.00 70.56 129 VAL A CA 1
ATOM 1043 C C . VAL A 1 129 ? 23.664 -11.649 31.638 1.00 70.56 129 VAL A C 1
ATOM 1045 O O . VAL A 1 129 ? 23.684 -11.998 30.461 1.00 70.56 129 VAL A O 1
ATOM 1048 N N . VAL A 1 130 ? 24.049 -10.439 32.037 1.00 61.25 130 VAL A N 1
ATOM 1049 C CA . VAL A 1 130 ? 24.732 -9.475 31.169 1.00 61.25 130 VAL A CA 1
ATOM 1050 C C . VAL A 1 130 ? 26.224 -9.559 31.474 1.00 61.25 130 VAL A C 1
ATOM 1052 O O . VAL A 1 130 ? 26.667 -9.127 32.535 1.00 61.25 130 VAL A O 1
ATOM 1055 N N . SER A 1 131 ? 27.003 -10.134 30.562 1.00 67.94 131 SER A N 1
ATOM 1056 C CA . SER A 1 131 ? 28.466 -10.158 30.647 1.00 67.94 131 SER A CA 1
ATOM 1057 C C . SER A 1 131 ? 29.060 -9.164 29.653 1.00 67.94 131 SER A C 1
ATOM 1059 O O . SER A 1 131 ? 28.830 -9.286 28.451 1.00 67.94 131 SER A O 1
ATOM 1061 N N . GLY A 1 132 ? 29.836 -8.202 30.148 1.00 53.28 132 GLY A N 1
ATOM 1062 C CA . GLY A 1 132 ? 30.696 -7.343 29.336 1.00 53.28 132 GLY A CA 1
ATOM 1063 C C . GLY A 1 132 ? 32.156 -7.732 29.547 1.00 53.28 132 GLY A C 1
ATOM 1064 O O . GLY A 1 132 ? 32.573 -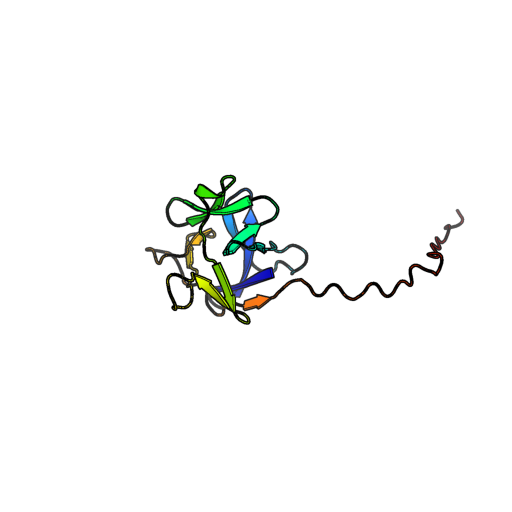7.935 30.685 1.00 53.28 132 GLY A O 1
ATOM 1065 N N . ALA A 1 133 ? 32.925 -7.847 28.466 1.00 66.12 133 ALA A N 1
ATOM 1066 C CA . ALA A 1 133 ? 34.380 -7.885 28.555 1.00 66.12 133 ALA A CA 1
ATOM 1067 C C . ALA A 1 133 ? 34.880 -6.444 28.711 1.00 66.12 133 ALA A C 1
ATOM 1069 O O . ALA A 1 133 ? 34.556 -5.588 27.888 1.00 66.12 133 ALA A O 1
ATOM 1070 N N . LEU A 1 134 ? 35.625 -6.171 29.780 1.00 58.69 134 LEU A N 1
ATOM 1071 C CA . LEU A 1 134 ? 36.418 -4.950 29.886 1.00 58.69 134 LEU A CA 1
ATOM 1072 C C . LEU A 1 134 ? 37.722 -5.209 29.128 1.00 58.69 134 LEU A C 1
ATOM 1074 O O . LEU A 1 134 ? 38.443 -6.144 29.466 1.00 58.69 134 LEU A O 1
ATOM 1078 N N . ASP A 1 135 ? 37.975 -4.428 28.082 1.00 58.00 135 ASP A N 1
ATOM 1079 C CA . ASP A 1 135 ? 39.278 -4.392 27.421 1.00 58.00 135 ASP A CA 1
ATOM 1080 C C . ASP A 1 135 ? 40.244 -3.672 28.375 1.00 58.00 135 ASP A C 1
ATOM 1082 O O . ASP A 1 135 ? 40.003 -2.520 28.750 1.00 58.00 135 ASP A O 1
ATOM 1086 N N . GLU A 1 136 ? 41.260 -4.382 28.868 1.00 57.50 136 GLU A N 1
ATOM 1087 C CA . GLU A 1 136 ? 42.265 -3.821 29.775 1.00 57.50 136 GLU A CA 1
ATOM 1088 C C . GLU A 1 136 ? 43.241 -2.957 28.964 1.00 57.50 136 GLU A C 1
ATOM 1090 O O . GLU A 1 136 ? 44.095 -3.475 28.244 1.00 57.50 136 GLU A O 1
ATOM 1095 N N . GLY A 1 137 ? 43.089 -1.635 29.077 1.00 45.56 137 GLY A N 1
ATOM 1096 C CA . GLY A 1 137 ? 44.068 -0.636 28.638 1.00 45.56 137 GLY A CA 1
ATOM 1097 C C . GLY A 1 137 ? 44.879 -0.087 29.801 1.00 45.56 137 GLY A C 1
ATOM 1098 O O . GLY A 1 137 ? 44.272 0.155 30.870 1.00 45.56 137 GLY A O 1
#

Foldseek 3Di:
DWKWFADPNAIWTWADDPWFTFTDGPDDPVRGFDWDQDPQQFIDTDQFTFAADPQFTTTDNDPVRTQTQWDDDPFFIDRPVDPDGFWWWQDPGTIGSDDDPPIHITHDMGHDDPPPPPPPPDDPVDDDDDDDDDDDD

Radius of gyration: 19.02 Å; Cα contacts (8 Å, |Δi|>4): 255; chains: 1; bounding box: 61×30×54 Å

Organism: NCBI:txid5486